Protein AF-A0A7A6RTE9-F1 (afdb_monomer_lite)

Radius of gyration: 13.25 Å; chains: 1; bounding box: 32×25×25 Å

Organism: Escherichia coli (NCBI:txid562)

Secondary structure (DSSP, 8-state):
---------THHHHHHHHHHHH---HHHHHHHTT-TT-HHHHHHTT-

pLDDT: mean 71.7, std 13.59, range [37.53, 86.12]

Structure (mmCIF, N/CA/C/O backbone):
data_AF-A0A7A6RTE9-F1
#
_entry.id   AF-A0A7A6RTE9-F1
#
loop_
_atom_site.group_PDB
_atom_site.id
_atom_site.type_symbol
_atom_site.label_atom_id
_atom_site.label_alt_id
_atom_site.label_comp_id
_atom_site.label_asym_id
_atom_site.label_entity_id
_atom_site.label_seq_id
_atom_site.pdbx_PDB_ins_code
_atom_site.Cartn_x
_atom_site.Cartn_y
_atom_site.Cartn_z
_atom_site.occupancy
_atom_site.B_iso_or_equiv
_atom_site.auth_seq_id
_atom_site.auth_comp_id
_atom_site.auth_asym_id
_atom_site.auth_atom_id
_atom_site.pdbx_PDB_model_num
ATOM 1 N N . MET A 1 1 ? -17.563 16.870 -19.083 1.00 37.53 1 MET A N 1
ATOM 2 C CA . MET A 1 1 ? -16.503 17.420 -18.208 1.00 37.53 1 MET A CA 1
ATOM 3 C C . MET A 1 1 ? -16.297 16.424 -17.080 1.00 37.53 1 MET A C 1
ATOM 5 O O . MET A 1 1 ? -17.276 16.064 -16.442 1.00 37.53 1 MET A O 1
ATOM 9 N N . ALA A 1 2 ? -15.090 15.877 -16.924 1.00 45.56 2 ALA A N 1
ATOM 10 C CA . ALA A 1 2 ? -14.825 14.822 -15.9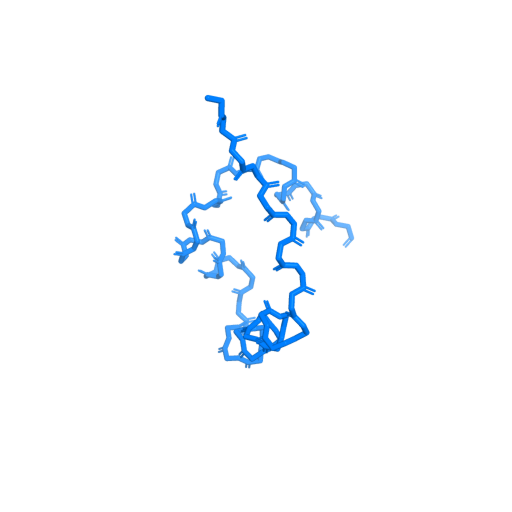48 1.00 45.56 2 ALA A CA 1
ATOM 11 C C . ALA A 1 2 ? -14.789 15.410 -14.530 1.00 45.56 2 ALA A C 1
ATOM 13 O O . ALA A 1 2 ? -13.930 16.230 -14.213 1.00 45.56 2 ALA A O 1
ATOM 14 N N . HIS A 1 3 ? -15.742 15.005 -13.693 1.00 48.03 3 HIS A N 1
ATOM 15 C CA . HIS A 1 3 ? -15.734 15.279 -12.262 1.00 48.03 3 HIS A CA 1
ATOM 16 C C . HIS A 1 3 ? -14.695 14.373 -11.596 1.00 48.03 3 HIS A C 1
ATOM 18 O O . HIS A 1 3 ? -15.003 13.242 -11.227 1.00 48.03 3 HIS A O 1
ATOM 24 N N . ILE A 1 4 ? -13.464 14.856 -11.423 1.00 45.22 4 ILE A N 1
ATOM 25 C CA . ILE A 1 4 ? -12.564 14.267 -10.427 1.00 45.22 4 ILE A CA 1
ATOM 26 C C . ILE A 1 4 ? -13.079 14.765 -9.077 1.00 45.22 4 ILE A C 1
ATOM 28 O O . ILE A 1 4 ? -12.697 15.825 -8.590 1.00 45.22 4 ILE A O 1
ATOM 32 N N . VAL A 1 5 ? -14.060 14.048 -8.531 1.00 53.22 5 VAL A N 1
ATOM 33 C CA . VAL A 1 5 ? -14.553 14.280 -7.178 1.00 53.22 5 VAL A CA 1
ATOM 34 C C . VAL A 1 5 ? -13.446 13.837 -6.229 1.00 53.22 5 VAL A C 1
ATOM 36 O O . VAL A 1 5 ? -13.143 12.648 -6.140 1.00 53.22 5 VAL A O 1
ATOM 39 N N . THR A 1 6 ? -12.847 14.776 -5.505 1.00 57.00 6 THR A N 1
ATOM 40 C CA . THR A 1 6 ? -12.023 14.509 -4.321 1.00 57.00 6 THR A CA 1
ATOM 41 C C . THR A 1 6 ? -12.924 13.986 -3.195 1.00 57.00 6 THR A C 1
ATOM 43 O O . THR A 1 6 ? -13.216 14.667 -2.219 1.00 57.00 6 THR A O 1
ATOM 46 N N . LEU A 1 7 ? -13.414 12.754 -3.345 1.00 51.34 7 LEU A N 1
ATOM 47 C CA . LEU A 1 7 ? -14.037 11.970 -2.280 1.00 51.34 7 LEU A CA 1
ATOM 48 C C . LEU A 1 7 ? -12.916 11.388 -1.410 1.00 51.34 7 LEU A C 1
ATOM 50 O O . LEU A 1 7 ? -12.637 10.191 -1.442 1.00 51.34 7 LEU A O 1
ATOM 54 N N . ASN A 1 8 ? -12.248 12.263 -0.654 1.00 50.53 8 ASN A N 1
ATOM 55 C CA . ASN A 1 8 ? -11.376 11.866 0.450 1.00 50.53 8 ASN A CA 1
ATOM 56 C C . ASN A 1 8 ? -12.269 11.572 1.666 1.00 50.53 8 ASN A C 1
ATOM 58 O O . ASN A 1 8 ? -12.395 12.362 2.597 1.00 50.53 8 ASN A O 1
ATOM 62 N N . THR A 1 9 ? -13.040 10.487 1.577 1.00 52.91 9 THR A N 1
ATOM 63 C CA . THR A 1 9 ? -13.815 9.971 2.708 1.00 52.91 9 THR A CA 1
ATOM 64 C C . THR A 1 9 ? -12.840 9.191 3.590 1.00 52.91 9 THR A C 1
ATOM 66 O O . THR A 1 9 ? -12.179 8.313 3.046 1.00 52.91 9 THR A O 1
ATOM 69 N N . PRO A 1 10 ? -12.741 9.438 4.908 1.00 58.53 10 PRO A N 1
ATOM 70 C CA . PRO A 1 10 ? -11.749 8.783 5.776 1.00 58.53 10 PRO A CA 1
ATOM 71 C C . PRO A 1 10 ? -11.791 7.244 5.699 1.00 58.53 10 PRO A C 1
ATOM 73 O O . PRO A 1 10 ? -10.757 6.586 5.679 1.00 58.53 10 PRO A O 1
ATOM 76 N N . SER A 1 11 ? -12.975 6.656 5.494 1.00 58.53 11 SER A N 1
ATOM 77 C CA . SER A 1 11 ? -13.142 5.208 5.273 1.00 58.53 11 SER A CA 1
ATOM 78 C C . SER A 1 11 ? -12.473 4.679 3.994 1.00 58.53 11 SER A C 1
ATOM 80 O O . S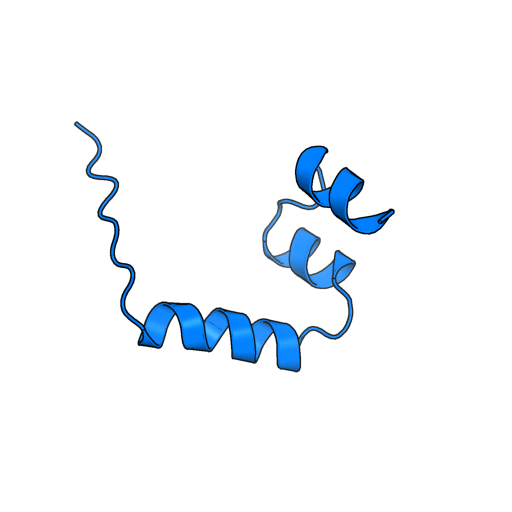ER A 1 11 ? -12.208 3.486 3.877 1.00 58.53 11 SER A O 1
ATOM 82 N N . ARG A 1 12 ? -12.216 5.553 3.013 1.00 60.44 12 ARG A N 1
ATOM 83 C CA . ARG A 1 12 ? -11.493 5.244 1.776 1.00 60.44 12 ARG A CA 1
ATOM 84 C C . ARG A 1 12 ? -9.980 5.488 1.907 1.00 60.44 12 ARG A C 1
ATOM 86 O O . ARG A 1 12 ? -9.280 5.339 0.921 1.00 60.44 12 ARG A O 1
ATOM 93 N N . GLU A 1 13 ? -9.458 5.861 3.067 1.00 64.75 13 GLU A N 1
ATOM 94 C CA . GLU A 1 13 ? -8.015 5.801 3.356 1.00 64.75 13 GLU A CA 1
ATOM 95 C C . GLU A 1 13 ? -7.708 4.607 4.269 1.00 64.75 13 GLU A C 1
ATOM 97 O O . GLU A 1 13 ? -6.670 3.971 4.123 1.00 64.75 13 GLU A O 1
ATOM 102 N N . ASP A 1 14 ? -8.671 4.195 5.101 1.00 73.12 14 ASP A N 1
ATOM 103 C CA . ASP A 1 14 ? -8.585 2.977 5.918 1.00 73.12 14 ASP A CA 1
ATOM 104 C C . ASP A 1 14 ? -8.266 1.711 5.109 1.00 73.12 14 ASP A C 1
ATOM 106 O O . ASP A 1 14 ? -7.506 0.860 5.571 1.00 73.12 14 ASP A O 1
ATOM 110 N N . TRP A 1 15 ? -8.808 1.570 3.892 1.00 75.75 15 TRP A N 1
ATOM 111 C CA . TRP A 1 15 ? -8.480 0.408 3.054 1.00 75.75 15 TRP A CA 1
ATOM 112 C C . TRP A 1 15 ? -7.035 0.433 2.553 1.00 75.75 15 TRP A C 1
ATOM 114 O O . TRP A 1 15 ? -6.489 -0.638 2.333 1.00 75.75 15 TRP A O 1
ATOM 124 N N . LEU A 1 16 ? -6.404 1.605 2.387 1.00 74.81 16 LEU A N 1
ATOM 125 C CA . LEU A 1 16 ? -4.989 1.689 2.009 1.00 74.81 16 LEU A CA 1
ATOM 126 C C . LEU A 1 16 ? -4.100 1.242 3.167 1.00 74.81 16 LEU A C 1
ATOM 128 O O . LEU A 1 16 ? -3.149 0.501 2.943 1.00 74.81 16 LEU A O 1
ATOM 132 N N . THR A 1 17 ? -4.442 1.627 4.398 1.00 73.94 17 THR A N 1
ATOM 133 C CA . THR A 1 17 ? -3.741 1.161 5.601 1.00 73.94 17 THR A CA 1
ATOM 134 C C . THR A 1 17 ? -3.917 -0.343 5.799 1.00 73.94 17 THR A C 1
ATOM 136 O O . THR A 1 17 ? -2.940 -1.039 6.042 1.00 73.94 17 THR A O 1
ATOM 139 N N . GLN A 1 18 ? -5.133 -0.871 5.624 1.00 76.19 18 GLN A N 1
ATOM 140 C CA . GLN A 1 18 ? -5.384 -2.318 5.677 1.00 76.19 18 GLN A CA 1
ATOM 141 C C . GLN A 1 18 ? -4.661 -3.068 4.557 1.00 76.19 18 GLN A C 1
ATOM 143 O O . GLN A 1 18 ? -4.143 -4.159 4.772 1.00 76.19 18 GLN A O 1
ATOM 148 N N . LEU A 1 19 ? -4.598 -2.484 3.361 1.00 78.38 19 LEU A N 1
ATOM 149 C CA . LEU A 1 19 ? -3.862 -3.069 2.252 1.00 78.38 19 LEU A CA 1
ATOM 150 C C . LEU A 1 19 ? -2.357 -3.064 2.524 1.00 78.38 19 LEU A C 1
ATOM 152 O O . LEU A 1 19 ? -1.712 -4.048 2.206 1.00 78.38 19 LEU A O 1
ATOM 156 N N . ALA A 1 20 ? -1.807 -2.019 3.144 1.00 73.94 20 ALA A N 1
ATOM 157 C CA . ALA A 1 20 ? -0.402 -1.973 3.552 1.00 73.94 20 ALA A CA 1
ATOM 158 C C . ALA A 1 20 ? -0.076 -2.941 4.706 1.00 73.94 20 ALA A C 1
ATOM 160 O O . ALA A 1 20 ? 1.054 -3.404 4.809 1.00 73.94 20 ALA A O 1
ATOM 161 N N . ASP A 1 21 ? -1.054 -3.257 5.558 1.00 76.25 21 ASP A N 1
ATOM 162 C CA . ASP A 1 21 ? -0.910 -4.243 6.637 1.00 76.25 21 ASP A CA 1
ATOM 163 C C . ASP A 1 21 ? -0.942 -5.690 6.103 1.00 76.25 21 ASP A C 1
ATOM 165 O O . ASP A 1 21 ? -0.222 -6.562 6.585 1.00 76.25 21 ASP A O 1
ATOM 169 N N . VAL A 1 22 ? -1.745 -5.944 5.062 1.00 78.75 22 VAL A N 1
ATOM 170 C CA . VAL A 1 22 ? -1.853 -7.257 4.399 1.00 78.75 22 VAL A CA 1
ATOM 171 C C . VAL A 1 22 ? -0.749 -7.476 3.361 1.00 78.75 22 VAL A C 1
ATOM 173 O O . VAL A 1 22 ? -0.230 -8.584 3.233 1.00 78.75 22 VAL A O 1
ATOM 176 N N . VAL A 1 23 ? -0.397 -6.440 2.599 1.00 80.06 23 VAL A N 1
ATOM 177 C CA . VAL A 1 23 ? 0.622 -6.492 1.551 1.00 80.06 23 VAL A CA 1
ATOM 178 C C . VAL A 1 23 ? 1.958 -6.077 2.149 1.00 80.06 23 VAL A C 1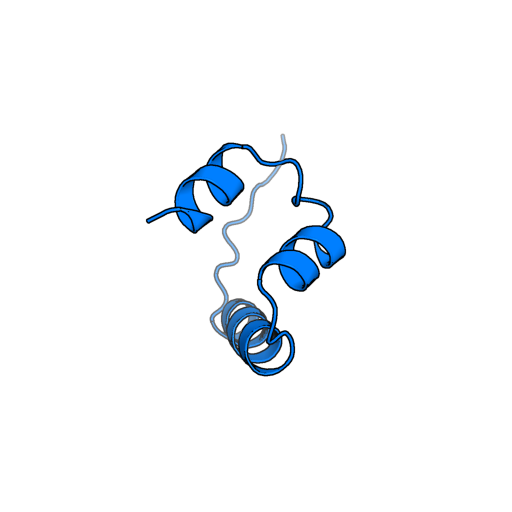
ATOM 180 O O . VAL A 1 23 ? 2.304 -4.901 2.214 1.00 80.06 23 VAL A O 1
ATOM 183 N N . THR A 1 24 ? 2.726 -7.074 2.578 1.00 78.88 24 THR A N 1
ATOM 184 C CA . THR A 1 24 ? 4.046 -6.878 3.191 1.00 78.88 24 THR A CA 1
ATOM 185 C C . THR A 1 24 ? 5.138 -6.494 2.194 1.00 78.88 24 THR A C 1
ATOM 187 O O . THR A 1 24 ? 6.177 -5.984 2.612 1.00 78.88 24 THR A O 1
ATOM 190 N N . ASP A 1 25 ? 4.930 -6.742 0.895 1.00 82.56 25 ASP A N 1
ATOM 191 C CA . ASP A 1 25 ? 5.876 -6.366 -0.155 1.00 82.56 25 ASP A CA 1
ATOM 192 C C . ASP A 1 25 ? 5.349 -5.170 -0.969 1.00 82.56 25 ASP A C 1
ATOM 194 O O . ASP A 1 25 ? 4.359 -5.293 -1.700 1.00 82.56 25 ASP A O 1
ATOM 198 N N . PRO A 1 26 ? 6.018 -4.006 -0.922 1.00 77.81 26 PRO A N 1
ATOM 199 C CA . PRO A 1 26 ? 5.627 -2.873 -1.743 1.00 77.81 26 PRO A CA 1
ATOM 200 C C . PRO A 1 26 ? 5.653 -3.179 -3.253 1.00 77.81 26 PRO A C 1
ATOM 202 O O . PRO A 1 26 ? 4.957 -2.506 -4.004 1.00 77.81 26 PRO A O 1
ATOM 205 N N . ASP A 1 27 ? 6.447 -4.139 -3.762 1.00 82.38 27 ASP A N 1
ATOM 206 C CA . ASP A 1 27 ? 6.426 -4.530 -5.194 1.00 82.38 27 ASP A CA 1
ATOM 207 C C . ASP A 1 27 ? 5.121 -5.235 -5.564 1.00 82.38 27 ASP A C 1
ATOM 209 O O . ASP A 1 27 ? 4.556 -5.007 -6.637 1.00 82.38 27 ASP A O 1
ATOM 213 N N . GLU A 1 28 ? 4.615 -6.066 -4.657 1.00 85.56 28 GLU A N 1
ATOM 214 C CA . GLU A 1 28 ? 3.349 -6.769 -4.826 1.00 85.56 28 GLU A CA 1
ATOM 215 C C . GLU A 1 28 ? 2.180 -5.780 -4.877 1.00 85.56 28 GLU A C 1
ATOM 217 O O . GLU A 1 28 ? 1.323 -5.882 -5.758 1.00 85.56 28 GLU A O 1
ATOM 222 N N . LEU A 1 29 ? 2.202 -4.753 -4.021 1.00 84.00 29 LEU A N 1
ATOM 223 C CA . LEU A 1 29 ? 1.216 -3.672 -4.034 1.00 84.00 29 LEU A CA 1
ATOM 224 C C . LEU A 1 29 ? 1.187 -2.937 -5.380 1.00 84.00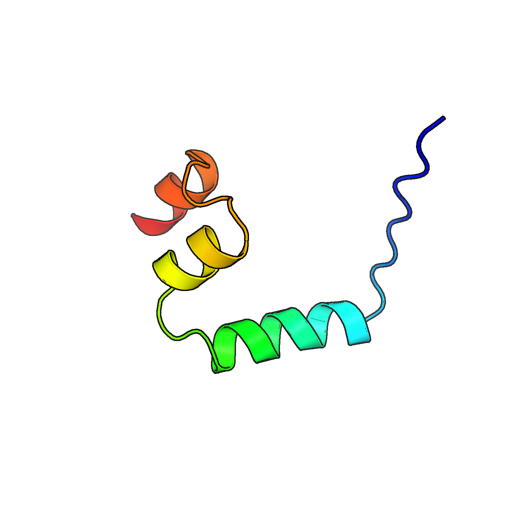 29 LEU A C 1
ATOM 226 O O . LEU A 1 29 ? 0.115 -2.706 -5.943 1.00 84.00 29 LEU A O 1
ATOM 230 N N . LEU A 1 30 ? 2.358 -2.580 -5.912 1.00 85.12 30 LEU A N 1
ATOM 231 C CA . LEU A 1 30 ? 2.451 -1.866 -7.184 1.00 85.12 30 LEU A CA 1
ATOM 232 C C . LEU A 1 30 ? 1.923 -2.707 -8.354 1.00 85.12 30 LEU A C 1
ATOM 234 O O . LEU A 1 30 ? 1.225 -2.174 -9.217 1.00 85.12 30 LEU A O 1
ATOM 238 N N . ARG A 1 31 ? 2.192 -4.019 -8.360 1.00 86.12 31 ARG A N 1
ATOM 239 C CA . ARG A 1 31 ? 1.664 -4.948 -9.373 1.00 86.12 31 ARG A CA 1
ATOM 240 C C . ARG A 1 31 ? 0.156 -5.144 -9.255 1.00 86.12 31 ARG A C 1
ATOM 242 O O . ARG A 1 31 ? -0.530 -5.141 -10.272 1.00 86.12 31 ARG A O 1
ATOM 249 N N . LEU A 1 32 ? -0.375 -5.275 -8.036 1.00 84.44 32 LEU A N 1
ATOM 250 C CA . LEU A 1 32 ? -1.821 -5.389 -7.786 1.00 84.44 32 LEU A CA 1
ATOM 251 C C . LEU A 1 32 ? -2.584 -4.166 -8.298 1.00 84.44 32 LEU A C 1
ATOM 253 O O . LEU A 1 32 ? -3.687 -4.287 -8.829 1.00 84.44 32 LEU A O 1
ATOM 257 N N . LEU A 1 33 ? -1.979 -2.990 -8.149 1.00 84.00 33 LEU A N 1
ATOM 258 C CA . LEU A 1 33 ? -2.519 -1.725 -8.630 1.00 84.00 33 LEU A CA 1
ATOM 259 C C . LEU A 1 33 ? -2.160 -1.437 -10.100 1.00 84.00 33 LEU A C 1
ATOM 261 O O . LEU A 1 33 ? -2.643 -0.447 -10.646 1.00 84.00 33 LEU A O 1
ATOM 265 N N . ASN A 1 34 ? -1.365 -2.300 -10.748 1.00 83.56 34 ASN A N 1
ATOM 266 C CA . ASN A 1 34 ? -0.889 -2.163 -12.128 1.00 83.56 34 ASN A CA 1
ATOM 267 C C . ASN A 1 34 ? -0.187 -0.809 -12.387 1.00 83.56 34 ASN A C 1
ATOM 269 O O . ASN A 1 34 ? -0.406 -0.150 -13.406 1.00 83.56 34 ASN A O 1
ATOM 273 N N . ILE A 1 35 ? 0.626 -0.383 -11.419 1.00 85.25 35 ILE A N 1
ATOM 274 C CA . ILE A 1 35 ? 1.421 0.859 -11.415 1.00 85.25 35 ILE A CA 1
ATOM 275 C C . ILE A 1 35 ? 2.906 0.585 -11.129 1.00 85.25 35 ILE A C 1
ATOM 277 O O . ILE A 1 35 ? 3.667 1.501 -10.835 1.00 85.25 35 ILE A O 1
ATOM 281 N N . ASP A 1 36 ? 3.344 -0.670 -11.224 1.00 84.94 36 ASP A N 1
ATOM 282 C CA . ASP A 1 36 ? 4.738 -1.086 -11.024 1.00 84.94 36 ASP A CA 1
ATOM 283 C C . ASP A 1 36 ? 5.714 -0.498 -12.049 1.00 84.94 36 ASP A C 1
ATOM 285 O O . ASP A 1 36 ? 6.908 -0.408 -11.776 1.00 84.94 36 ASP A O 1
ATOM 289 N N . ALA A 1 37 ? 5.203 -0.023 -13.186 1.00 84.81 37 ALA A N 1
ATOM 290 C CA . ALA A 1 37 ? 5.980 0.674 -14.205 1.00 84.81 37 ALA A CA 1
ATOM 291 C C . ALA A 1 37 ? 6.147 2.189 -13.952 1.00 84.81 37 ALA A C 1
ATOM 293 O O . ALA A 1 37 ? 6.774 2.868 -14.766 1.00 84.81 37 ALA A O 1
ATOM 294 N N . ASP A 1 38 ? 5.579 2.751 -12.877 1.00 85.81 38 ASP A N 1
ATOM 295 C CA . ASP A 1 38 ? 5.679 4.189 -12.603 1.00 85.81 38 ASP A CA 1
ATOM 296 C C . ASP A 1 38 ? 7.073 4.555 -12.064 1.00 85.81 38 ASP A C 1
ATOM 298 O O . ASP A 1 38 ? 7.423 4.293 -10.909 1.00 85.81 38 ASP A O 1
ATOM 302 N N . GLU A 1 39 ? 7.875 5.206 -12.909 1.00 82.88 39 GLU A N 1
ATOM 303 C CA . GLU A 1 39 ? 9.247 5.625 -12.602 1.00 82.88 39 GLU A CA 1
ATOM 304 C C . GLU A 1 39 ? 9.341 6.515 -11.352 1.00 82.88 39 GLU A C 1
ATOM 306 O O . GLU A 1 39 ? 10.346 6.469 -10.640 1.00 82.88 39 GLU A O 1
ATOM 311 N N . LYS A 1 40 ? 8.30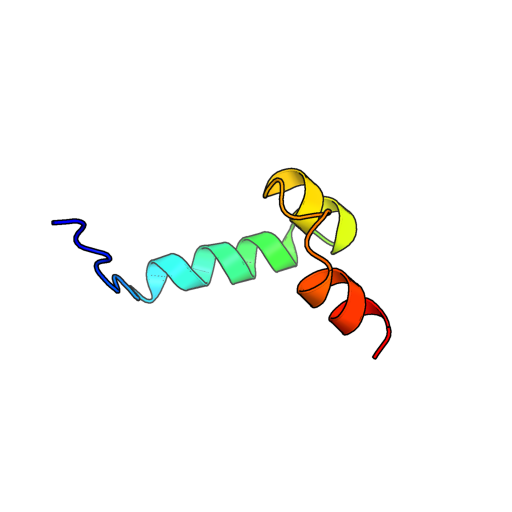0 7.301 -11.034 1.00 82.25 40 LYS A N 1
ATOM 312 C CA . LYS A 1 40 ? 8.290 8.146 -9.828 1.00 82.25 40 LYS A CA 1
ATOM 313 C C . LYS A 1 40 ? 8.135 7.321 -8.557 1.00 82.25 40 LYS A C 1
ATOM 315 O O . LYS A 1 40 ? 8.730 7.666 -7.537 1.00 82.25 40 LYS A O 1
ATOM 320 N N . LEU A 1 41 ? 7.353 6.244 -8.613 1.00 80.81 41 LEU A N 1
ATOM 321 C CA . LEU A 1 41 ? 7.177 5.323 -7.489 1.00 80.81 41 LEU A CA 1
ATOM 322 C C . LEU A 1 41 ? 8.419 4.445 -7.306 1.00 80.81 41 LEU A C 1
ATOM 324 O O . LEU A 1 41 ? 8.865 4.239 -6.178 1.00 80.81 41 LEU A O 1
ATOM 328 N N . LEU A 1 42 ? 9.037 4.008 -8.408 1.00 79.94 42 LEU A N 1
ATOM 329 C CA . LEU A 1 42 ? 10.307 3.276 -8.388 1.00 79.94 42 LEU A CA 1
ATOM 330 C C . LEU A 1 42 ? 11.458 4.122 -7.822 1.00 79.94 42 LEU A C 1
ATOM 332 O O . LEU A 1 42 ? 12.265 3.617 -7.041 1.00 79.94 42 LEU A O 1
ATOM 336 N N . ALA A 1 43 ? 11.512 5.419 -8.144 1.00 81.69 43 ALA A N 1
ATOM 337 C CA . ALA A 1 43 ? 12.507 6.335 -7.585 1.00 81.69 43 ALA A CA 1
ATOM 338 C C . ALA A 1 43 ? 12.389 6.472 -6.055 1.00 81.69 43 ALA A C 1
ATOM 340 O O . ALA A 1 43 ? 13.405 6.542 -5.365 1.00 81.69 43 ALA 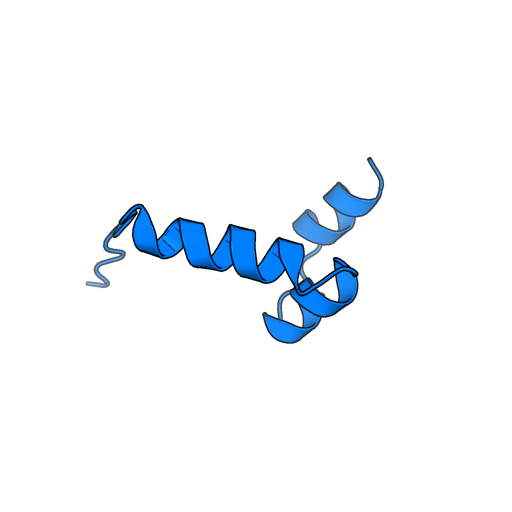A O 1
ATOM 341 N N . GLY A 1 44 ? 11.164 6.451 -5.515 1.00 73.81 44 GLY A N 1
ATOM 342 C CA . GLY A 1 44 ? 10.909 6.500 -4.071 1.00 73.81 44 GLY A CA 1
ATOM 343 C C . GLY A 1 44 ? 11.349 5.247 -3.304 1.00 73.81 44 GLY A C 1
ATOM 344 O O . GLY A 1 44 ? 11.559 5.318 -2.099 1.00 73.81 44 GLY A O 1
ATOM 345 N N . ARG A 1 45 ? 11.539 4.113 -3.991 1.00 68.62 45 ARG A N 1
ATOM 346 C CA . ARG A 1 45 ? 11.988 2.839 -3.400 1.00 68.62 45 ARG A CA 1
ATOM 347 C C . ARG A 1 45 ? 13.485 2.822 -3.059 1.00 68.62 45 ARG A C 1
ATOM 349 O O . ARG A 1 45 ? 13.928 1.969 -2.300 1.00 68.62 45 ARG A O 1
ATOM 356 N N . SER A 1 46 ? 14.262 3.742 -3.632 1.00 62.47 46 SER A N 1
ATOM 357 C CA . SER A 1 46 ? 15.726 3.801 -3.481 1.00 62.47 46 SER A CA 1
ATOM 358 C C . SER A 1 46 ? 16.202 4.803 -2.414 1.00 62.47 46 SER A C 1
ATOM 360 O O . SER A 1 46 ? 17.398 5.091 -2.365 1.00 62.47 46 SER A O 1
ATOM 362 N N . ALA A 1 47 ? 15.282 5.375 -1.627 1.00 57.22 47 ALA A N 1
ATOM 363 C CA . ALA A 1 47 ? 15.550 6.417 -0.630 1.00 57.22 47 ALA A CA 1
ATOM 364 C C . ALA A 1 47 ? 15.788 5.863 0.782 1.00 57.22 47 ALA A C 1
ATOM 366 O O . ALA A 1 47 ? 15.191 4.817 1.122 1.00 57.22 47 ALA A O 1
#

Foldseek 3Di:
DDPPDPPVPVVVVVVVVVCCVVPVDVCVVCVVVVNNPPPVVVVVVVD

Sequence (47 aa):
MAHIVTLNTPSREDWLTQLADVVTDPDELLRLLNIDADEKLLAGRSA